Protein AF-A0A0F9F9D4-F1 (afdb_monomer_lite)

Sequence (70 aa):
MNECTCTNTCKACKETKAQLEIYRLKELLCVIRECAVSDFDDRAVKLAGKGIGDDFHIPLSRFKEILESL

Structure (mmCIF, N/CA/C/O backbone):
data_AF-A0A0F9F9D4-F1
#
_entry.id   AF-A0A0F9F9D4-F1
#
loop_
_atom_site.group_PDB
_atom_site.id
_atom_site.type_symbol
_atom_site.label_atom_id
_atom_site.label_alt_id
_atom_site.label_comp_id
_atom_site.label_asym_id
_atom_site.label_entity_id
_atom_site.label_seq_id
_atom_site.pdbx_PDB_ins_code
_atom_site.Cartn_x
_atom_site.Cartn_y
_atom_site.Cartn_z
_atom_site.occupancy
_atom_site.B_iso_or_equiv
_atom_site.auth_seq_id
_atom_site.auth_comp_id
_atom_site.auth_asym_id
_atom_site.auth_atom_id
_atom_site.pdbx_PDB_model_num
ATOM 1 N N . MET A 1 1 ? -11.189 4.851 33.721 1.00 37.28 1 MET A N 1
ATOM 2 C CA . MET A 1 1 ? -10.340 5.199 32.565 1.00 37.28 1 MET A CA 1
ATOM 3 C C . MET A 1 1 ? -9.420 4.012 32.333 1.00 37.28 1 MET A C 1
ATOM 5 O O . MET A 1 1 ? -8.568 3.775 33.171 1.00 37.28 1 MET A O 1
ATOM 9 N N . ASN A 1 2 ? -9.666 3.197 31.302 1.00 40.59 2 ASN A N 1
ATOM 10 C CA . ASN A 1 2 ? -8.761 2.095 30.955 1.00 40.59 2 ASN A CA 1
ATOM 11 C C . ASN A 1 2 ? -7.678 2.658 30.041 1.00 40.59 2 ASN A C 1
ATOM 13 O O . ASN A 1 2 ? -7.878 2.793 28.835 1.00 40.59 2 ASN A O 1
ATOM 17 N N . GLU A 1 3 ? -6.557 3.033 30.637 1.00 43.78 3 GLU A N 1
ATOM 18 C CA . GLU A 1 3 ? -5.345 3.403 29.922 1.00 43.78 3 GLU A CA 1
ATOM 19 C C . GLU A 1 3 ? -4.829 2.149 29.190 1.00 43.78 3 GLU A C 1
ATOM 21 O O . GLU A 1 3 ? -4.147 1.319 29.787 1.00 43.78 3 GLU A O 1
ATOM 26 N N . CYS A 1 4 ? -5.171 1.952 27.902 1.00 49.94 4 CYS A N 1
ATOM 27 C CA . CYS A 1 4 ? -4.375 1.036 27.073 1.00 49.94 4 CYS A CA 1
ATOM 28 C C . CYS A 1 4 ? -3.031 1.743 26.850 1.00 49.94 4 CYS A C 1
ATOM 30 O O . CYS A 1 4 ? -2.861 2.543 25.934 1.00 49.94 4 CYS A O 1
ATOM 32 N N . THR A 1 5 ? -2.072 1.467 27.730 1.00 51.62 5 THR A N 1
ATOM 33 C CA . THR A 1 5 ? -0.643 1.649 27.486 1.00 51.62 5 THR A CA 1
ATOM 34 C C . THR A 1 5 ? -0.286 0.722 26.322 1.00 51.62 5 THR A C 1
ATOM 36 O O . THR A 1 5 ? -0.017 -0.460 26.528 1.00 51.62 5 THR A O 1
ATOM 39 N N . CYS A 1 6 ? -0.423 1.219 25.079 1.00 55.09 6 CYS A N 1
ATOM 40 C CA . CYS A 1 6 ? -0.365 0.436 23.834 1.00 55.09 6 CYS A CA 1
ATOM 41 C C . CYS A 1 6 ? 0.950 -0.356 23.699 1.00 55.09 6 CYS A C 1
ATOM 43 O O . CYS A 1 6 ? 1.884 0.036 23.007 1.00 55.09 6 CYS A O 1
ATOM 45 N N . THR A 1 7 ? 0.986 -1.544 24.285 1.00 50.94 7 THR A N 1
ATOM 46 C CA . THR A 1 7 ? 2.003 -2.571 24.083 1.00 50.94 7 THR A CA 1
ATOM 47 C C . THR A 1 7 ? 1.563 -3.480 22.939 1.00 50.94 7 THR A C 1
ATOM 49 O O . THR A 1 7 ? 1.413 -4.666 23.152 1.00 50.94 7 THR A O 1
ATOM 52 N N . ASN A 1 8 ? 1.264 -2.951 21.739 1.00 55.91 8 ASN A N 1
ATOM 53 C CA . ASN A 1 8 ? 0.981 -3.688 20.474 1.00 55.91 8 ASN A CA 1
ATOM 54 C C . ASN A 1 8 ? -0.037 -4.871 20.496 1.00 55.91 8 ASN A C 1
ATOM 56 O O . ASN A 1 8 ? -0.284 -5.498 19.464 1.00 55.91 8 ASN A O 1
ATOM 60 N N . THR A 1 9 ? -0.650 -5.187 21.638 1.00 56.19 9 THR A N 1
ATOM 61 C CA . THR A 1 9 ? -1.328 -6.470 21.884 1.00 56.19 9 THR A CA 1
ATOM 62 C C . THR A 1 9 ? -2.831 -6.286 22.091 1.00 56.19 9 THR A C 1
ATOM 64 O O . THR A 1 9 ? -3.591 -7.205 21.792 1.00 56.19 9 THR A O 1
ATOM 67 N N . CYS A 1 10 ? -3.295 -5.099 22.515 1.00 67.75 10 CYS A N 1
ATOM 68 C CA . CYS A 1 10 ? -4.728 -4.837 22.681 1.00 67.75 10 CYS A CA 1
ATOM 69 C C . CYS A 1 10 ? -5.413 -4.670 21.305 1.00 67.75 10 CYS A C 1
ATOM 71 O O . CYS A 1 10 ? -4.886 -3.994 20.417 1.00 67.75 10 CYS A O 1
ATOM 73 N N . LYS A 1 11 ? -6.572 -5.326 21.114 1.00 63.34 11 LYS A N 1
ATOM 74 C CA . LYS A 1 11 ? -7.331 -5.356 19.844 1.00 63.34 11 LYS A CA 1
ATOM 75 C C . LYS A 1 11 ? -7.596 -3.944 19.307 1.00 63.34 11 LYS A C 1
ATOM 77 O O . LYS A 1 11 ? -7.322 -3.686 18.142 1.00 63.34 11 LYS A O 1
ATOM 82 N N . ALA A 1 12 ? -7.960 -3.025 20.202 1.00 64.62 12 ALA A N 1
ATOM 83 C CA . ALA A 1 12 ? -8.143 -1.614 19.885 1.00 64.62 12 ALA A CA 1
ATOM 84 C C . ALA A 1 12 ? -6.869 -0.957 19.316 1.00 64.62 12 ALA A C 1
ATOM 86 O O . ALA A 1 12 ? -6.957 -0.301 18.291 1.00 64.62 12 ALA A O 1
ATOM 87 N N . CYS A 1 13 ? -5.668 -1.176 19.878 1.00 66.25 13 CYS A N 1
ATOM 88 C CA . CYS A 1 13 ? -4.438 -0.608 19.290 1.00 66.25 13 CYS A CA 1
ATOM 89 C C . CYS A 1 13 ? -4.101 -1.239 17.926 1.00 66.25 13 CYS A C 1
ATOM 91 O O . CYS A 1 13 ? -3.543 -0.553 17.073 1.00 66.25 13 CYS A O 1
ATOM 93 N N . LYS A 1 14 ? -4.437 -2.519 17.689 1.00 65.94 14 LYS A N 1
ATOM 94 C CA . LYS A 1 14 ? -4.261 -3.159 16.370 1.00 65.94 14 LYS A CA 1
ATOM 95 C C . LYS A 1 14 ? -5.207 -2.563 15.328 1.00 65.94 14 LYS A C 1
ATOM 97 O O . LYS A 1 14 ? -4.770 -2.260 14.223 1.00 65.94 14 LYS A O 1
ATOM 102 N N . GLU A 1 15 ? -6.467 -2.353 15.699 1.00 68.94 15 GLU A N 1
ATOM 103 C CA . GLU A 1 15 ? -7.474 -1.706 14.852 1.00 68.94 15 GLU A CA 1
ATOM 104 C C . GLU A 1 15 ? -7.097 -0.245 14.568 1.00 68.94 15 GLU A C 1
ATOM 106 O O . GLU A 1 15 ? -7.068 0.157 13.408 1.00 68.94 15 GLU A O 1
ATOM 111 N N . THR A 1 16 ? -6.681 0.519 15.583 1.00 70.62 16 THR A N 1
ATOM 112 C CA . THR A 1 16 ? -6.208 1.903 15.416 1.00 70.62 16 THR A CA 1
ATOM 113 C C . THR A 1 16 ? -4.958 1.983 14.539 1.00 70.62 16 THR A C 1
ATOM 115 O O . THR A 1 16 ? -4.863 2.866 13.689 1.00 70.62 16 THR A O 1
ATOM 118 N N . LYS A 1 17 ? -3.997 1.060 14.690 1.00 70.06 17 LYS A N 1
ATOM 119 C CA . LYS A 1 17 ? -2.802 1.014 13.834 1.00 70.06 17 LYS A CA 1
ATOM 120 C C . LYS A 1 17 ? -3.169 0.704 12.382 1.00 70.06 17 LYS A C 1
ATOM 122 O O . LYS A 1 17 ? -2.709 1.409 11.490 1.00 70.06 17 LYS A O 1
ATOM 127 N N . ALA A 1 18 ? -4.029 -0.288 12.156 1.00 69.81 18 ALA A N 1
ATOM 128 C CA . ALA A 1 18 ? -4.500 -0.634 10.818 1.00 69.81 18 ALA A CA 1
ATOM 129 C C . ALA A 1 18 ? -5.253 0.534 10.158 1.00 69.81 18 ALA A C 1
ATOM 131 O O . ALA A 1 18 ? -5.062 0.794 8.971 1.00 69.81 18 ALA A O 1
ATOM 132 N N . GLN A 1 19 ? -6.061 1.271 10.927 1.00 69.06 19 GLN A N 1
ATOM 133 C CA . GLN A 1 19 ? -6.746 2.477 10.458 1.00 69.06 19 GLN A CA 1
ATOM 134 C C . GLN A 1 19 ? -5.769 3.613 10.127 1.00 69.06 19 GLN A C 1
ATOM 136 O O . GLN A 1 19 ? -5.909 4.240 9.081 1.00 69.06 19 GLN A O 1
ATOM 141 N N . LEU A 1 20 ? -4.756 3.853 10.966 1.00 71.88 20 LEU A N 1
ATOM 142 C CA . LEU A 1 20 ? -3.703 4.842 10.704 1.00 71.88 20 LEU A CA 1
ATOM 143 C C . LEU A 1 20 ? -2.880 4.494 9.457 1.00 71.88 20 LEU A C 1
ATOM 145 O O . LEU A 1 20 ? -2.529 5.385 8.686 1.00 71.88 20 LEU A O 1
ATOM 149 N N . GLU A 1 21 ? -2.586 3.213 9.236 1.00 72.50 21 GLU A N 1
ATOM 150 C CA . GLU A 1 21 ? -1.908 2.746 8.023 1.00 72.50 21 GLU A CA 1
ATOM 151 C C . GLU A 1 21 ?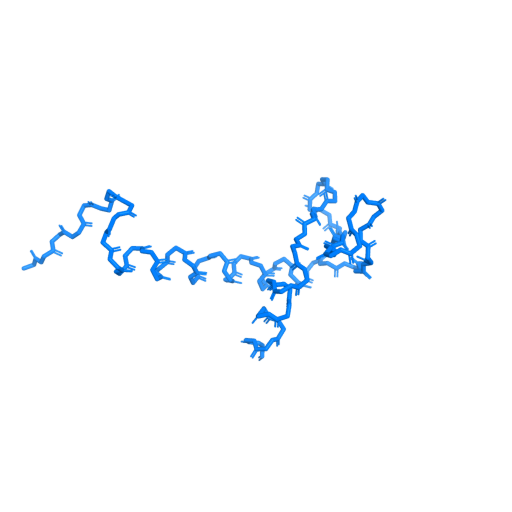 -2.770 2.962 6.777 1.00 72.50 21 GLU A C 1
ATOM 153 O O . GLU A 1 21 ? -2.263 3.468 5.780 1.00 72.50 21 GLU A O 1
ATOM 158 N N . ILE A 1 22 ? -4.072 2.659 6.838 1.00 70.06 22 ILE A N 1
ATOM 159 C CA . ILE A 1 22 ? -5.005 2.944 5.737 1.00 70.06 22 ILE A CA 1
ATOM 160 C C . ILE A 1 22 ? -5.081 4.451 5.473 1.00 70.06 22 ILE A C 1
ATOM 162 O O . ILE A 1 22 ? -5.033 4.862 4.320 1.00 70.06 22 ILE A O 1
ATOM 166 N N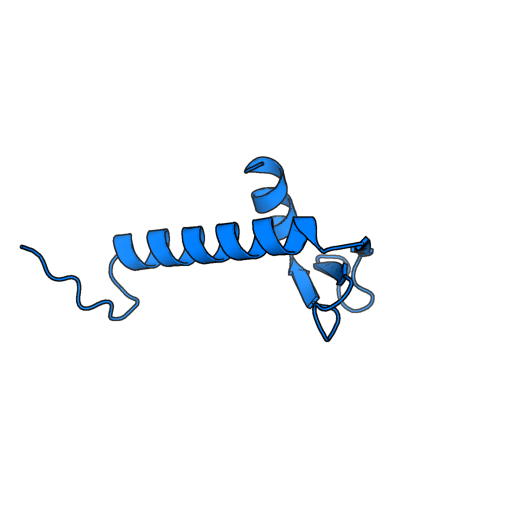 . TYR A 1 23 ? -5.156 5.282 6.516 1.00 70.06 23 TYR A N 1
ATOM 167 C CA . TYR A 1 23 ? -5.215 6.737 6.367 1.00 70.06 23 TYR A CA 1
ATOM 168 C C . TYR A 1 23 ? -3.959 7.289 5.677 1.00 70.06 23 TYR A C 1
ATOM 170 O O . TYR A 1 23 ? -4.068 8.021 4.697 1.00 70.06 23 TYR A O 1
ATOM 178 N N . ARG A 1 24 ? -2.767 6.856 6.109 1.00 71.88 24 ARG A N 1
ATOM 179 C CA . ARG A 1 24 ? -1.499 7.213 5.450 1.00 71.88 24 ARG A CA 1
ATOM 180 C C . ARG A 1 24 ? -1.451 6.751 3.998 1.00 71.88 24 ARG A C 1
ATOM 182 O O . ARG A 1 24 ? -0.972 7.481 3.140 1.00 71.88 24 ARG A O 1
ATOM 189 N N . LEU A 1 25 ? -1.954 5.551 3.714 1.00 72.25 25 LEU A N 1
ATOM 190 C CA . LEU A 1 25 ? -2.020 5.025 2.352 1.00 72.25 25 LEU A CA 1
ATOM 191 C C . LEU A 1 25 ? -3.001 5.816 1.477 1.00 72.25 25 LEU A C 1
ATOM 193 O O . LEU A 1 25 ? -2.695 6.061 0.315 1.00 72.25 25 LEU A O 1
ATOM 197 N N . LYS A 1 26 ? -4.131 6.280 2.022 1.00 72.06 26 LYS A N 1
ATOM 198 C CA . LYS A 1 26 ? -5.060 7.177 1.315 1.00 72.06 26 LYS A CA 1
ATOM 199 C C . LYS A 1 26 ? -4.420 8.526 0.995 1.00 72.06 26 LYS A C 1
ATOM 201 O O . LYS A 1 26 ? -4.551 9.000 -0.127 1.00 72.06 26 LYS A O 1
ATOM 206 N N . GLU A 1 27 ? -3.692 9.121 1.939 1.00 74.12 27 GLU A N 1
ATOM 207 C CA . GLU A 1 27 ? -2.932 10.351 1.675 1.00 74.12 27 GLU A CA 1
ATOM 208 C C . GLU A 1 27 ? -1.843 10.129 0.618 1.00 74.12 27 GLU A C 1
ATOM 210 O O . GLU A 1 27 ? -1.661 10.965 -0.266 1.00 74.12 27 GLU A O 1
ATOM 215 N N . LEU A 1 28 ? -1.170 8.974 0.651 1.00 70.88 28 LEU A N 1
ATOM 216 C CA . LEU A 1 28 ? -0.204 8.586 -0.375 1.00 70.88 28 LEU A CA 1
ATOM 217 C C . LEU A 1 28 ? -0.864 8.425 -1.751 1.00 70.88 28 LEU A C 1
ATOM 219 O O . LEU A 1 28 ? -0.291 8.871 -2.740 1.00 70.88 28 LEU A O 1
ATOM 223 N N . LEU A 1 29 ? -2.078 7.873 -1.844 1.00 73.00 29 LEU A N 1
ATOM 224 C CA . LEU A 1 29 ? -2.805 7.768 -3.119 1.00 73.00 29 LEU A CA 1
ATOM 225 C C . LEU A 1 29 ? -3.054 9.125 -3.780 1.00 73.00 29 LEU A C 1
ATOM 227 O O . LEU A 1 29 ? -3.025 9.205 -5.004 1.00 73.00 29 LEU A O 1
ATOM 231 N N . CYS A 1 30 ? -3.212 10.198 -3.003 1.00 74.75 30 CYS A N 1
ATOM 232 C CA . CYS A 1 30 ? -3.354 11.551 -3.546 1.00 74.75 30 CYS A CA 1
ATOM 233 C C . CYS A 1 30 ? -2.069 12.088 -4.205 1.00 74.75 30 CYS A C 1
ATOM 235 O O . CYS A 1 30 ? -2.139 13.013 -5.015 1.00 74.75 30 CYS A O 1
ATOM 237 N N . VAL A 1 31 ? -0.898 11.546 -3.855 1.00 73.12 31 VAL A N 1
ATOM 238 C CA . VAL A 1 31 ? 0.411 11.975 -4.387 1.00 73.12 31 VAL A CA 1
ATOM 239 C C . VAL A 1 31 ? 1.053 10.952 -5.330 1.00 73.12 31 VAL A C 1
ATOM 241 O O . VAL A 1 31 ? 2.015 11.286 -6.036 1.00 73.12 31 VAL A O 1
ATOM 244 N N . ILE A 1 32 ? 0.510 9.733 -5.386 1.00 77.62 32 ILE A N 1
ATOM 245 C CA . ILE A 1 32 ? 0.872 8.705 -6.362 1.00 77.62 32 ILE A CA 1
ATOM 246 C C . ILE A 1 32 ? 0.506 9.192 -7.762 1.00 77.62 32 ILE A C 1
ATOM 248 O O . ILE A 1 32 ? -0.606 9.645 -8.026 1.00 77.62 32 ILE A O 1
ATOM 252 N N . ARG A 1 33 ? 1.473 9.102 -8.672 1.00 75.56 33 ARG A N 1
ATOM 253 C CA . ARG A 1 33 ? 1.305 9.449 -10.088 1.00 75.56 33 ARG A CA 1
ATOM 254 C C . ARG A 1 33 ? 1.293 8.221 -10.978 1.00 75.56 33 ARG A C 1
ATOM 256 O O . ARG A 1 33 ? 0.664 8.255 -12.030 1.00 75.56 33 ARG A O 1
ATOM 263 N N . GLU A 1 34 ? 1.969 7.162 -10.553 1.00 81.25 34 GLU A N 1
ATOM 264 C CA . GLU A 1 34 ? 2.098 5.928 -11.311 1.00 81.25 34 GLU A CA 1
ATOM 265 C C . GLU A 1 34 ? 1.845 4.728 -10.401 1.00 81.25 34 GLU A C 1
ATOM 267 O O . GLU A 1 34 ? 2.327 4.650 -9.269 1.00 81.25 34 GLU A O 1
ATOM 272 N N . CYS A 1 35 ? 1.057 3.793 -10.921 1.00 85.19 35 CYS A N 1
ATOM 273 C CA . CYS A 1 35 ? 0.708 2.537 -10.284 1.00 85.19 35 CYS A CA 1
ATOM 274 C C . CYS A 1 35 ? 0.950 1.433 -11.312 1.00 85.19 35 CYS A C 1
ATOM 276 O O . CYS A 1 35 ? 0.341 1.445 -12.384 1.00 85.19 35 CYS A O 1
ATOM 278 N N . ALA A 1 36 ? 1.865 0.517 -11.009 1.00 87.00 36 ALA A N 1
ATOM 279 C CA . ALA A 1 36 ? 2.252 -0.574 -11.895 1.00 87.00 36 ALA A CA 1
ATOM 280 C C . ALA A 1 36 ? 2.361 -1.884 -11.112 1.00 87.00 36 ALA A C 1
ATOM 282 O O . ALA A 1 36 ? 2.545 -1.875 -9.897 1.00 87.00 36 ALA A O 1
ATOM 283 N N . VAL A 1 37 ? 2.270 -3.024 -11.795 1.00 87.69 37 VAL A N 1
ATOM 284 C CA . VAL A 1 37 ? 2.662 -4.303 -11.183 1.00 87.69 37 VAL A CA 1
ATOM 285 C C . VAL A 1 37 ? 4.151 -4.229 -10.847 1.00 87.69 37 VAL A C 1
ATOM 287 O O . VAL A 1 37 ? 4.930 -3.644 -11.597 1.00 87.69 37 VAL A O 1
ATOM 290 N N . SER A 1 38 ? 4.543 -4.758 -9.692 1.00 89.00 38 SER A N 1
ATOM 291 C CA . SER A 1 38 ? 5.934 -4.716 -9.267 1.00 89.00 38 SER A CA 1
ATOM 292 C C . SER A 1 38 ? 6.825 -5.567 -10.172 1.00 89.00 38 SER A C 1
ATOM 294 O O . SER A 1 38 ? 6.525 -6.722 -10.446 1.00 89.00 38 SER A O 1
ATOM 296 N N . ASP A 1 39 ? 8.004 -5.032 -10.500 1.00 87.38 39 ASP A N 1
ATOM 297 C CA . ASP A 1 39 ? 9.027 -5.748 -11.281 1.00 87.38 39 ASP A CA 1
ATOM 298 C C . ASP A 1 39 ? 9.673 -6.932 -10.525 1.00 87.38 39 ASP A C 1
ATOM 300 O O . ASP A 1 39 ? 10.349 -7.764 -11.127 1.00 87.38 39 ASP A O 1
ATOM 304 N N . PHE A 1 40 ? 9.481 -7.008 -9.201 1.00 85.25 40 PHE A N 1
ATOM 305 C CA . PHE A 1 40 ? 10.071 -8.013 -8.310 1.00 85.25 40 PHE A CA 1
ATOM 306 C C . PHE A 1 40 ? 9.069 -9.080 -7.844 1.00 85.25 40 PHE A C 1
ATOM 308 O O . PHE A 1 40 ? 9.488 -10.162 -7.439 1.00 85.25 40 PHE A O 1
ATOM 315 N N . ASP A 1 41 ? 7.768 -8.771 -7.859 1.00 87.56 41 ASP A N 1
ATOM 316 C CA . ASP A 1 41 ? 6.695 -9.632 -7.349 1.00 87.56 41 ASP A CA 1
ATOM 317 C C . ASP A 1 41 ? 5.393 -9.353 -8.119 1.00 87.56 41 ASP A C 1
ATOM 319 O O . ASP A 1 41 ? 4.801 -8.279 -8.006 1.00 87.56 41 ASP A O 1
ATOM 323 N N . ASP A 1 42 ? 4.912 -10.337 -8.879 1.00 89.38 42 ASP A N 1
ATOM 324 C CA . ASP A 1 42 ? 3.675 -10.238 -9.662 1.00 89.38 42 ASP A CA 1
ATOM 325 C C . ASP A 1 42 ? 2.416 -10.115 -8.786 1.00 89.38 42 ASP A C 1
ATOM 327 O O . ASP A 1 42 ? 1.336 -9.765 -9.269 1.00 89.38 42 ASP A O 1
ATOM 331 N N . ARG A 1 43 ? 2.552 -10.359 -7.479 1.00 90.88 43 ARG A N 1
ATOM 332 C CA . ARG A 1 43 ? 1.497 -10.188 -6.478 1.00 90.88 43 ARG A CA 1
ATOM 333 C C . ARG A 1 43 ? 1.553 -8.840 -5.773 1.00 90.88 43 ARG A C 1
ATOM 335 O O . ARG A 1 43 ? 0.734 -8.604 -4.880 1.00 90.88 43 ARG A O 1
ATOM 342 N N . ALA A 1 44 ? 2.470 -7.957 -6.155 1.00 90.25 44 ALA A N 1
ATOM 343 C CA . ALA A 1 44 ? 2.620 -6.631 -5.580 1.00 90.25 44 ALA A CA 1
ATOM 344 C C . ALA A 1 44 ? 2.415 -5.523 -6.619 1.00 90.25 44 ALA A C 1
ATOM 346 O O . ALA A 1 44 ? 2.589 -5.696 -7.823 1.00 90.25 44 ALA A O 1
ATOM 347 N N . VAL A 1 45 ? 2.050 -4.350 -6.118 1.00 89.44 45 VAL A N 1
ATOM 348 C CA . VAL A 1 45 ? 1.902 -3.111 -6.870 1.00 89.44 45 VAL A CA 1
ATOM 349 C C . VAL A 1 45 ? 3.023 -2.175 -6.455 1.00 89.44 45 VAL A C 1
ATOM 351 O O . VAL A 1 45 ? 3.215 -1.913 -5.267 1.00 89.44 45 VAL A O 1
ATOM 354 N N . LYS A 1 46 ? 3.749 -1.673 -7.446 1.00 89.75 46 LYS A N 1
ATOM 355 C CA . LYS A 1 46 ? 4.693 -0.574 -7.325 1.00 89.75 46 LYS A CA 1
ATOM 356 C C . LYS A 1 46 ? 3.931 0.744 -7.420 1.00 89.75 46 LYS A C 1
ATOM 358 O O . LYS A 1 46 ? 3.212 0.991 -8.390 1.00 89.75 46 LYS A O 1
ATOM 363 N N . LEU A 1 47 ? 4.112 1.588 -6.415 1.00 86.81 47 LEU A N 1
ATOM 364 C CA . LEU A 1 47 ? 3.502 2.903 -6.323 1.00 86.81 47 LEU A CA 1
ATOM 365 C C . LEU A 1 47 ? 4.608 3.957 -6.345 1.00 86.81 47 LEU A C 1
ATOM 367 O O . LEU A 1 47 ? 5.446 4.007 -5.444 1.00 86.81 47 LEU A O 1
ATOM 371 N N . ALA A 1 48 ? 4.596 4.790 -7.384 1.00 84.31 48 ALA A N 1
ATOM 372 C CA . ALA A 1 48 ? 5.538 5.888 -7.558 1.00 84.31 48 ALA A CA 1
ATOM 373 C C . ALA A 1 48 ? 4.793 7.226 -7.555 1.00 84.31 48 ALA A C 1
ATOM 375 O O . ALA A 1 48 ? 3.703 7.378 -8.121 1.00 84.31 48 ALA A O 1
ATOM 376 N N . GLY A 1 49 ? 5.374 8.233 -6.911 1.00 78.00 49 GLY A N 1
ATOM 377 C CA . GLY A 1 49 ? 4.747 9.543 -6.804 1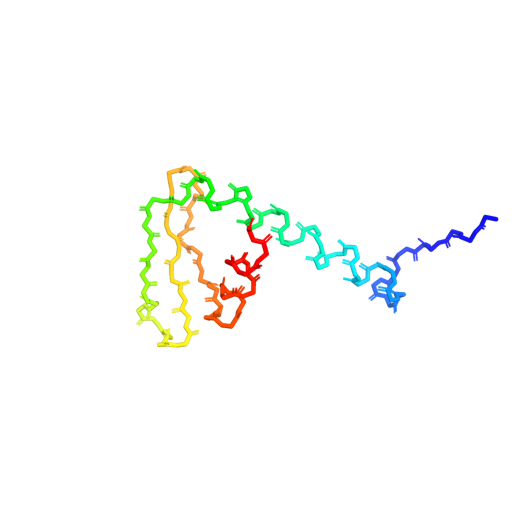.00 78.00 49 GLY A CA 1
ATOM 378 C C . GLY A 1 49 ? 5.734 10.658 -6.521 1.00 78.00 49 GLY A C 1
ATOM 379 O O . GLY A 1 49 ? 6.861 10.454 -6.069 1.00 78.00 49 GLY A O 1
ATOM 380 N N . LYS A 1 50 ? 5.309 11.884 -6.821 1.00 69.50 50 LYS A N 1
ATOM 381 C CA . LYS A 1 50 ? 6.188 13.050 -6.727 1.00 69.50 50 LYS A CA 1
ATOM 382 C C . LYS A 1 50 ? 6.397 13.417 -5.256 1.00 69.50 50 LYS A C 1
ATOM 384 O O . LYS A 1 50 ? 5.456 13.842 -4.598 1.00 69.50 50 LYS A O 1
ATOM 389 N N . GLY A 1 51 ? 7.637 13.314 -4.777 1.00 70.06 51 GLY A N 1
ATOM 390 C CA . GLY A 1 51 ? 8.012 13.675 -3.403 1.00 70.06 51 GLY A CA 1
ATOM 391 C C . GLY A 1 51 ? 7.869 12.549 -2.374 1.00 70.06 51 GLY A C 1
ATOM 392 O O . GLY A 1 51 ? 8.011 12.821 -1.187 1.00 70.06 51 GLY A O 1
ATOM 393 N N . ILE A 1 52 ? 7.611 11.310 -2.812 1.00 67.06 52 ILE A N 1
ATOM 394 C CA . ILE A 1 52 ? 7.457 10.140 -1.926 1.00 67.06 52 ILE A CA 1
ATOM 395 C C . ILE A 1 52 ? 8.815 9.468 -1.612 1.00 67.06 52 ILE A C 1
ATOM 397 O O . ILE A 1 52 ? 8.912 8.653 -0.702 1.00 67.06 52 ILE A O 1
ATOM 401 N N . GLY A 1 53 ? 9.899 9.891 -2.271 1.00 73.62 53 GLY A N 1
ATOM 402 C CA . GLY A 1 53 ? 11.213 9.260 -2.134 1.00 73.62 53 GLY A CA 1
ATOM 403 C C . GLY A 1 53 ? 11.312 8.049 -3.053 1.00 73.62 53 GLY A C 1
ATOM 404 O O . GLY A 1 53 ? 10.971 8.170 -4.229 1.00 73.62 53 GLY A O 1
ATOM 405 N N . ASP A 1 54 ? 11.781 6.921 -2.520 1.00 76.62 54 ASP A N 1
ATOM 406 C CA . ASP A 1 54 ? 11.857 5.661 -3.259 1.00 76.62 54 ASP A CA 1
ATOM 407 C C . ASP A 1 54 ? 10.461 5.104 -3.567 1.00 76.62 54 ASP A C 1
ATOM 409 O O . ASP A 1 54 ? 9.508 5.274 -2.799 1.00 76.62 54 ASP A O 1
ATOM 413 N N . ASP A 1 55 ? 10.358 4.403 -4.694 1.00 81.75 55 ASP A N 1
ATOM 414 C CA . ASP A 1 55 ? 9.150 3.677 -5.067 1.00 81.75 55 ASP A CA 1
ATOM 415 C C . ASP A 1 55 ? 8.817 2.643 -3.986 1.00 81.75 55 ASP A C 1
ATOM 417 O O . ASP A 1 55 ? 9.685 1.889 -3.537 1.00 81.75 55 ASP A O 1
ATOM 421 N N . PHE A 1 56 ? 7.552 2.579 -3.570 1.00 81.88 56 PHE A N 1
ATOM 422 C CA . PHE A 1 56 ? 7.134 1.636 -2.539 1.00 81.88 56 PHE A CA 1
ATOM 423 C C . PHE A 1 56 ? 6.234 0.547 -3.112 1.00 81.88 56 PHE A C 1
ATOM 425 O O . PHE A 1 56 ? 5.403 0.776 -3.992 1.00 81.88 56 PHE A O 1
ATOM 432 N N . HIS A 1 57 ? 6.423 -0.66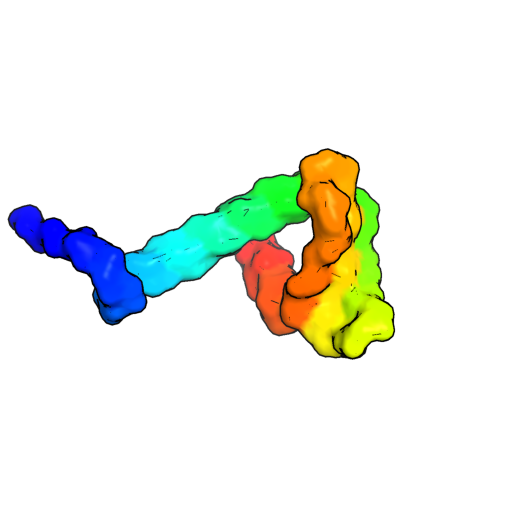5 -2.600 1.00 88.00 57 HIS A N 1
ATOM 433 C CA . HIS A 1 57 ? 5.774 -1.870 -3.090 1.00 88.00 57 HIS A CA 1
ATOM 434 C C . HIS A 1 57 ? 4.796 -2.377 -2.036 1.00 88.00 57 HIS A C 1
ATOM 436 O O . HIS A 1 57 ? 5.175 -2.575 -0.880 1.00 88.00 57 HIS A O 1
ATOM 442 N N . ILE A 1 58 ? 3.539 -2.593 -2.422 1.00 87.19 58 ILE A N 1
ATOM 443 C CA . ILE A 1 58 ? 2.522 -3.160 -1.531 1.00 87.19 58 ILE A CA 1
ATOM 444 C C . ILE A 1 58 ? 1.855 -4.381 -2.167 1.00 87.19 58 ILE A C 1
ATOM 446 O O . ILE A 1 58 ? 1.671 -4.404 -3.381 1.00 87.19 58 ILE A O 1
ATOM 450 N N . PRO A 1 59 ? 1.435 -5.387 -1.384 1.00 90.94 59 PRO A N 1
ATOM 451 C CA . PRO A 1 59 ? 0.682 -6.516 -1.920 1.00 90.94 59 PRO A CA 1
ATOM 452 C C . PRO A 1 59 ? -0.622 -6.078 -2.601 1.00 90.94 59 PRO A C 1
ATOM 454 O O . PRO A 1 59 ? -1.328 -5.202 -2.093 1.00 90.94 59 PRO A O 1
ATOM 457 N N . LEU A 1 60 ? -0.999 -6.747 -3.694 1.00 87.50 60 LEU A N 1
ATOM 458 C CA . LEU A 1 60 ? -2.250 -6.514 -4.428 1.00 87.50 60 LEU A CA 1
ATOM 459 C C . LEU A 1 60 ? -3.485 -6.632 -3.532 1.00 87.50 60 LEU A C 1
ATOM 461 O O . LEU A 1 60 ? -4.415 -5.842 -3.667 1.00 87.50 60 LEU A O 1
ATOM 465 N N . SER A 1 61 ? -3.496 -7.588 -2.597 1.00 87.50 61 SER A N 1
ATOM 466 C CA . SER A 1 61 ? -4.588 -7.740 -1.627 1.00 87.50 61 SER A CA 1
ATOM 467 C C . SER A 1 61 ? -4.767 -6.482 -0.781 1.00 87.50 61 SER A C 1
ATOM 469 O O . SER A 1 61 ? -5.884 -6.004 -0.609 1.00 87.50 61 SER A O 1
ATOM 471 N N . ARG A 1 62 ? -3.658 -5.896 -0.321 1.00 83.19 62 ARG A N 1
ATOM 472 C CA . ARG A 1 62 ? -3.673 -4.677 0.484 1.00 83.19 62 ARG A CA 1
ATOM 473 C C . ARG A 1 62 ? -4.050 -3.458 -0.348 1.00 83.19 62 ARG A C 1
ATOM 475 O O . ARG A 1 62 ? -4.814 -2.624 0.120 1.00 83.19 62 ARG A O 1
ATOM 482 N N . PHE A 1 63 ? -3.557 -3.370 -1.582 1.00 84.25 63 PHE A N 1
ATOM 483 C CA . PHE A 1 63 ? -3.968 -2.322 -2.516 1.00 84.25 63 PHE A CA 1
ATOM 484 C C . PHE A 1 63 ? -5.477 -2.368 -2.785 1.00 84.25 63 PHE A C 1
ATOM 486 O O . PHE A 1 63 ? -6.146 -1.339 -2.712 1.00 84.25 63 PHE A O 1
ATOM 493 N N . LYS A 1 64 ? -6.028 -3.568 -3.000 1.00 84.69 64 LYS A N 1
ATOM 494 C CA . LYS A 1 64 ? -7.465 -3.784 -3.177 1.00 84.69 64 LYS A CA 1
ATOM 495 C C . LYS A 1 64 ? -8.273 -3.321 -1.962 1.00 84.69 64 LYS A C 1
ATOM 497 O O . LYS A 1 64 ? -9.224 -2.573 -2.143 1.00 84.69 64 LYS A O 1
ATOM 502 N N . GLU A 1 65 ? -7.870 -3.695 -0.746 1.00 83.25 65 GLU A N 1
ATOM 503 C CA . GLU A 1 65 ? -8.532 -3.238 0.489 1.00 83.25 65 GLU A CA 1
ATOM 504 C C . GLU A 1 65 ? -8.571 -1.707 0.599 1.00 83.25 65 GLU A C 1
ATOM 50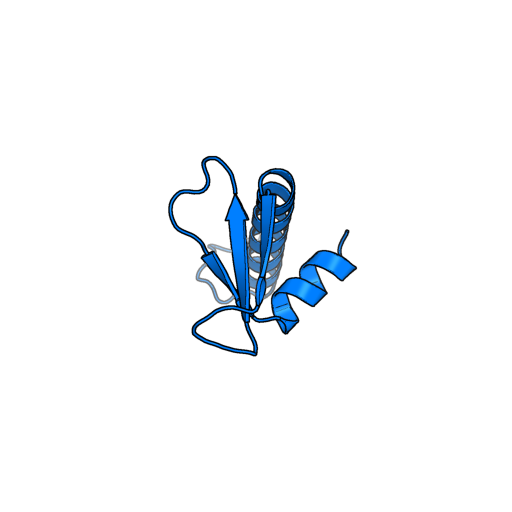6 O O . GLU A 1 65 ? -9.561 -1.136 1.052 1.00 83.25 65 GLU A O 1
ATOM 511 N N . ILE A 1 66 ? -7.499 -1.025 0.182 1.00 78.06 66 ILE A N 1
ATOM 512 C CA . ILE A 1 66 ? -7.449 0.440 0.208 1.00 78.06 66 ILE A CA 1
ATOM 513 C C . ILE A 1 66 ? -8.437 1.017 -0.808 1.00 78.06 66 ILE A C 1
ATOM 515 O O . ILE A 1 66 ? -9.200 1.911 -0.440 1.00 78.06 66 ILE A O 1
ATOM 519 N N . LEU A 1 67 ? -8.454 0.500 -2.042 1.00 77.81 67 LEU A N 1
ATOM 520 C CA . LEU A 1 67 ? -9.391 0.936 -3.082 1.00 77.81 67 LEU A CA 1
ATOM 521 C C . LEU A 1 67 ? -10.852 0.711 -2.679 1.00 77.81 67 LEU A C 1
ATOM 523 O O . LEU A 1 67 ? -11.677 1.584 -2.909 1.00 77.81 67 LEU A O 1
ATOM 527 N N . GLU A 1 68 ? -11.168 -0.418 -2.043 1.00 81.00 68 GLU A N 1
ATOM 528 C CA . GLU A 1 68 ? -12.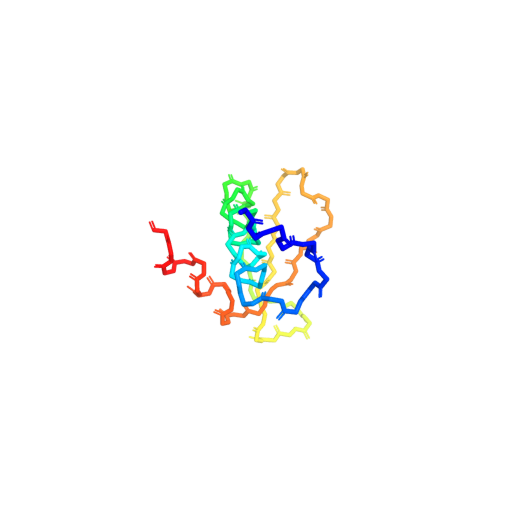518 -0.720 -1.540 1.00 81.00 68 GLU A CA 1
ATOM 529 C C . GLU A 1 68 ? -12.929 0.160 -0.348 1.00 81.00 68 GLU A C 1
ATOM 531 O O . GLU A 1 68 ? -14.105 0.222 0.002 1.00 81.00 68 GLU A O 1
ATOM 536 N N . SER A 1 69 ? -11.969 0.835 0.290 1.00 71.81 69 SER A N 1
ATOM 537 C CA . SER A 1 69 ? -12.222 1.738 1.414 1.00 71.81 69 SER A CA 1
ATOM 538 C C . SER A 1 69 ? -12.421 3.205 1.012 1.00 71.81 69 SER A C 1
ATOM 540 O O . SER A 1 69 ? -12.682 4.022 1.902 1.00 71.81 69 SER A O 1
ATOM 542 N N . LEU A 1 70 ? -12.216 3.560 -0.263 1.00 68.44 70 LEU A N 1
ATOM 543 C CA . LEU A 1 70 ? -12.441 4.903 -0.821 1.00 68.44 70 LEU A CA 1
ATOM 544 C C . LEU A 1 70 ? -13.915 5.105 -1.184 1.00 68.44 70 LEU A C 1
ATOM 546 O O . LEU A 1 70 ? -14.416 6.200 -0.851 1.00 68.44 70 LEU A O 1
#

pLDDT: mean 74.3, std 12.57, range [37.28, 90.94]

Secondary structure (DSSP, 8-state):
-------S-SHHHHHHHHHHHHHHHHHHHTTEEEEEE-SS-TTEEEEEETTS-S-EEEEHHHHHHHHHT-

Foldseek 3Di:
DPPCPPPVPDPVVVVVVVVVVLVVVVVLVVFFPDWAQDPVDNQWIWTDGDPPPDIDIDGPVVVVVSVVVD

Radius of gyration: 14.8 Å; chains: 1; bounding box: 24×24×44 Å

Organism: NCBI:txid412755